Protein AF-0000000072573907 (afdb_homodimer)

Foldseek 3Di:
DQLAEDPVLAVVQQVVLVVVQVVCVVLPADQPQWDWDPVQNPHRDDRTDTDRDDDDPVRVVSVVVVVD/DQLAEDPVLAVVQQVVLVVVQVVCVVLPADQPQWDWDPVQNPHRDDRTDTDRDDDDPVRVVSVVVVVD

Nearest PDB structures (foldseek):
  2lxi-assembly1_A  TM=5.586E-01  e=9.696E+00  Homo sapiens
  7mca-assembly1_I  TM=3.399E-01  e=4.542E+00  Saccharomyces cerevisiae
  2lxi-assembly1_A  TM=5.585E-01  e=9.696E+00  Homo sapiens
  7mca-assembly1_I  TM=3.403E-01  e=4.542E+00  Saccharomyces cerevisiae

Organism: Streptomyces coelicolor (strain ATCC BAA-471 / A3(2) / M145) (NCBI:txid100226)

Structure (mmCIF, N/CA/C/O backbone):
data_AF-0000000072573907-model_v1
#
loop_
_entity.id
_entity.type
_entity.pdbx_description
1 polymer 'Secreted protein'
#
loop_
_atom_site.group_PDB
_atom_site.id
_atom_site.type_symbol
_atom_site.label_atom_id
_atom_site.label_alt_id
_atom_site.label_comp_id
_atom_site.label_asym_id
_atom_site.label_entity_id
_atom_site.label_seq_id
_atom_site.pdbx_PDB_ins_code
_atom_site.Cartn_x
_atom_site.Cartn_y
_atom_site.Cartn_z
_atom_site.occupancy
_atom_site.B_iso_or_equiv
_atom_site.auth_seq_id
_atom_site.auth_comp_id
_atom_site.auth_asym_id
_atom_site.auth_atom_id
_atom_site.pdbx_PDB_model_num
ATOM 1 N N . MET A 1 1 ? 9.945 -19.641 -26.547 1 41.22 1 MET A N 1
ATOM 2 C CA . MET A 1 1 ? 8.883 -19.906 -25.594 1 41.22 1 MET A CA 1
ATOM 3 C C . MET A 1 1 ? 8.57 -18.672 -24.75 1 41.22 1 MET A C 1
ATOM 5 O O . MET A 1 1 ? 9.461 -18.125 -24.094 1 41.22 1 MET A O 1
ATOM 9 N N . GLU A 1 2 ? 8.047 -17.609 -25.266 1 48.78 2 GLU A N 1
ATOM 10 C CA . GLU A 1 2 ? 7.867 -16.234 -24.828 1 48.78 2 GLU A CA 1
ATOM 11 C C . GLU A 1 2 ? 7.562 -16.156 -23.328 1 48.78 2 GLU A C 1
ATOM 13 O O . GLU A 1 2 ? 6.566 -16.719 -22.875 1 48.78 2 GLU A O 1
ATOM 18 N N . ALA A 1 3 ? 8.539 -16.266 -22.562 1 55.47 3 ALA A N 1
ATOM 19 C CA . ALA A 1 3 ? 8.609 -16.688 -21.156 1 55.47 3 ALA A CA 1
ATOM 20 C C . ALA A 1 3 ? 7.676 -15.867 -20.281 1 55.47 3 ALA A C 1
ATOM 22 O O . ALA A 1 3 ? 7.957 -14.703 -19.984 1 55.47 3 ALA A O 1
ATOM 23 N N . ARG A 1 4 ? 6.223 -15.852 -20.562 1 65.94 4 ARG A N 1
ATOM 24 C CA . ARG A 1 4 ? 5.078 -15.242 -19.891 1 65.94 4 ARG A CA 1
ATOM 25 C C . ARG A 1 4 ? 4.898 -15.812 -18.484 1 65.94 4 ARG A C 1
ATOM 27 O O . ARG A 1 4 ? 5.371 -16.906 -18.203 1 65.94 4 ARG A O 1
ATOM 34 N N . HIS A 1 5 ? 4.508 -15.008 -17.531 1 78.94 5 HIS A N 1
ATOM 35 C CA . HIS A 1 5 ? 4.246 -15.555 -16.203 1 78.94 5 HIS A CA 1
ATOM 36 C C . HIS A 1 5 ? 3.48 -16.875 -16.297 1 78.94 5 HIS A C 1
ATOM 38 O O . HIS A 1 5 ? 2.592 -17.016 -17.141 1 78.94 5 HIS A O 1
ATOM 44 N N . SER A 1 6 ? 4.066 -17.797 -15.648 1 84.31 6 SER A N 1
ATOM 45 C CA . SER A 1 6 ? 3.254 -19.016 -15.602 1 84.31 6 SER A CA 1
ATOM 46 C C . SER A 1 6 ? 1.847 -18.719 -15.094 1 84.31 6 SER A C 1
ATOM 48 O O . SER A 1 6 ? 1.64 -17.75 -14.352 1 84.31 6 SER A O 1
ATOM 50 N N . ALA A 1 7 ? 0.843 -19.406 -15.555 1 86.56 7 ALA A N 1
ATOM 51 C CA . ALA A 1 7 ? -0.538 -19.234 -15.109 1 86.56 7 ALA A CA 1
ATOM 52 C C . ALA A 1 7 ? -0.632 -19.297 -13.586 1 86.56 7 ALA A C 1
ATOM 54 O O . ALA A 1 7 ? -1.403 -18.547 -12.977 1 86.56 7 ALA A O 1
ATOM 55 N N . LEU A 1 8 ? 0.113 -20.156 -13.055 1 88.94 8 LEU A N 1
ATOM 56 C CA . LEU A 1 8 ? 0.101 -20.312 -11.602 1 88.94 8 LEU A CA 1
ATOM 57 C C . LEU A 1 8 ? 0.58 -19.047 -10.906 1 88.94 8 LEU A C 1
ATOM 59 O O . LEU A 1 8 ? 0.016 -18.641 -9.883 1 88.94 8 LEU A O 1
ATOM 63 N N . CYS A 1 9 ? 1.575 -18.422 -11.461 1 91.81 9 CYS A N 1
ATOM 64 C CA . CYS A 1 9 ? 2.123 -17.203 -10.891 1 91.81 9 CYS A CA 1
ATOM 65 C C . CYS A 1 9 ? 1.099 -16.078 -10.938 1 91.81 9 CYS A C 1
ATOM 67 O O . CYS A 1 9 ? 0.897 -15.367 -9.953 1 91.81 9 CYS A O 1
ATOM 69 N N . VAL A 1 10 ? 0.45 -15.875 -12.031 1 94.81 10 VAL A N 1
ATOM 70 C CA . VAL A 1 10 ? -0.519 -14.797 -12.219 1 94.81 10 VAL A CA 1
ATOM 71 C C . VAL A 1 10 ? -1.769 -15.078 -11.391 1 94.81 10 VAL A C 1
ATOM 73 O O . VAL A 1 10 ? -2.275 -14.188 -10.703 1 94.81 10 VAL A O 1
ATOM 76 N N . GLU A 1 11 ? -2.219 -16.266 -11.43 1 95.25 11 GLU A N 1
ATOM 77 C CA . GLU A 1 11 ? -3.406 -16.656 -10.672 1 95.25 11 GLU A CA 1
ATOM 78 C C . GLU A 1 1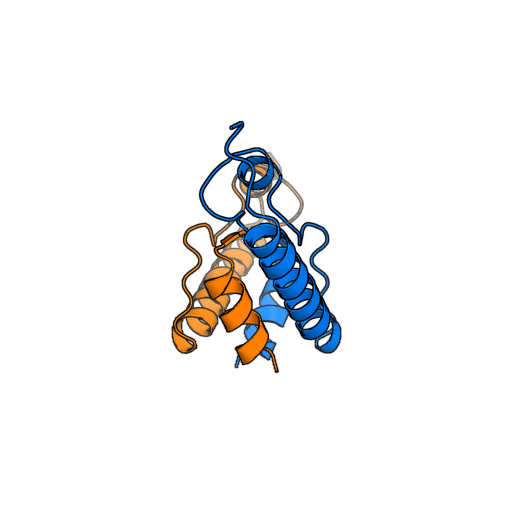1 ? -3.184 -16.484 -9.172 1 95.25 11 GLU A C 1
ATOM 80 O O . GLU A 1 11 ? -4.066 -15.992 -8.461 1 95.25 11 GLU A O 1
ATOM 85 N N . GLY A 1 12 ? -2.043 -16.922 -8.703 1 96.56 12 GLY A N 1
ATOM 86 C CA . GLY A 1 12 ? -1.707 -16.75 -7.301 1 96.56 12 GLY A CA 1
ATOM 87 C C . GLY A 1 12 ? -1.669 -15.281 -6.883 1 96.56 12 GLY A C 1
ATOM 88 O O . GLY A 1 12 ? -2.156 -14.93 -5.809 1 96.56 12 GLY A O 1
ATOM 89 N N . ALA A 1 13 ? -1.11 -14.555 -7.746 1 97.81 13 ALA A N 1
ATOM 90 C CA . ALA A 1 13 ? -1.057 -13.125 -7.484 1 97.81 13 ALA A CA 1
ATOM 91 C C . ALA A 1 13 ? -2.457 -12.516 -7.453 1 97.81 13 ALA A C 1
ATOM 93 O O . ALA A 1 13 ? -2.773 -11.711 -6.578 1 97.81 13 ALA A O 1
ATOM 94 N N . GLU A 1 14 ? -3.291 -12.82 -8.422 1 98.19 14 GLU A N 1
ATOM 95 C CA . GLU A 1 14 ? -4.668 -12.344 -8.469 1 98.19 14 GLU A CA 1
ATOM 96 C C . GLU A 1 14 ? -5.438 -12.75 -7.219 1 98.19 14 GLU A C 1
ATOM 98 O O . GLU A 1 14 ? -6.215 -11.953 -6.68 1 98.19 14 GLU A O 1
ATOM 103 N N . ASP A 1 15 ? -5.227 -13.961 -6.82 1 98.5 15 ASP A N 1
ATOM 104 C CA . ASP A 1 15 ? -5.883 -14.43 -5.602 1 98.5 15 ASP A CA 1
ATOM 105 C C . ASP A 1 15 ? -5.441 -13.617 -4.391 1 98.5 15 ASP A C 1
ATOM 107 O O . ASP A 1 15 ? -6.258 -13.289 -3.523 1 98.5 15 ASP A O 1
ATOM 111 N N . THR A 1 16 ? -4.211 -13.352 -4.312 1 98.56 16 THR A N 1
ATOM 112 C CA . THR A 1 16 ? -3.67 -12.555 -3.221 1 98.56 16 THR A CA 1
ATOM 113 C C . THR A 1 16 ? -4.277 -11.156 -3.221 1 98.56 16 THR A C 1
ATOM 115 O O . THR A 1 16 ? -4.621 -10.617 -2.164 1 98.56 16 THR A O 1
ATOM 118 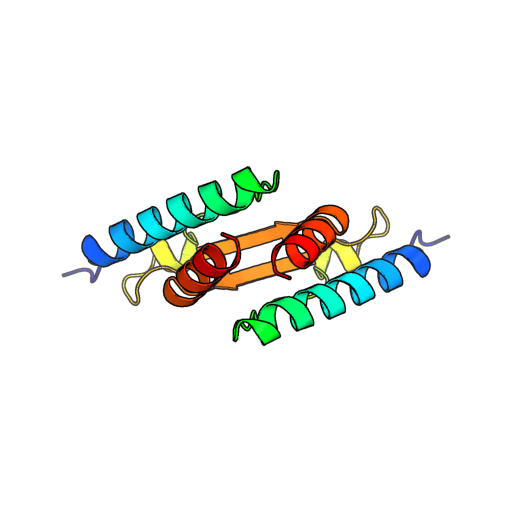N N . VAL A 1 17 ? -4.457 -10.57 -4.371 1 98.75 17 VAL A N 1
ATOM 119 C CA . VAL A 1 17 ? -5.078 -9.258 -4.504 1 98.75 17 VAL A CA 1
ATOM 120 C C . VAL A 1 17 ? -6.516 -9.312 -3.994 1 98.75 17 VAL A C 1
ATOM 122 O O . VAL A 1 17 ? -6.957 -8.422 -3.266 1 98.75 17 VAL A O 1
ATOM 125 N N . LYS A 1 18 ? -7.188 -10.312 -4.383 1 98.69 18 LYS A N 1
ATOM 126 C CA . LYS A 1 18 ? -8.562 -10.477 -3.932 1 98.69 18 LYS A CA 1
ATOM 127 C C . LYS A 1 18 ? -8.633 -10.594 -2.412 1 98.69 18 LYS A C 1
ATOM 129 O O . LYS A 1 18 ? -9.5 -9.984 -1.776 1 98.69 18 LYS A O 1
ATOM 134 N N . GLU A 1 19 ? -7.75 -11.367 -1.845 1 98.75 19 GLU A N 1
ATOM 135 C CA . GLU A 1 19 ? -7.711 -11.539 -0.396 1 98.75 19 GLU A CA 1
ATOM 136 C C . GLU A 1 19 ? -7.387 -10.227 0.312 1 98.75 19 GLU A C 1
ATOM 138 O O . GLU A 1 19 ? -8.008 -9.891 1.322 1 98.75 19 GLU A O 1
ATOM 143 N N . LEU A 1 20 ? -6.43 -9.539 -0.182 1 98.62 20 LEU A N 1
ATOM 144 C CA . LEU A 1 20 ? -6.031 -8.273 0.414 1 98.62 20 LEU A CA 1
ATOM 145 C C . LEU A 1 20 ? -7.156 -7.246 0.316 1 98.62 20 LEU A C 1
ATOM 147 O O . LEU A 1 20 ? -7.434 -6.527 1.278 1 98.62 20 LEU A O 1
ATOM 151 N N . ARG A 1 21 ? -7.789 -7.215 -0.814 1 98.62 21 ARG A N 1
ATOM 152 C CA . ARG A 1 21 ? -8.914 -6.309 -1.014 1 98.62 21 ARG A CA 1
ATOM 153 C C . ARG A 1 21 ? -10.039 -6.609 -0.026 1 98.62 21 ARG A C 1
ATOM 155 O O . ARG A 1 21 ? -10.641 -5.688 0.532 1 98.62 21 ARG A O 1
ATOM 162 N N . ALA A 1 22 ? -10.305 -7.816 0.14 1 98.44 22 ALA A N 1
ATOM 163 C CA . ALA A 1 22 ? -11.344 -8.227 1.079 1 98.44 22 ALA A CA 1
ATOM 164 C C . ALA A 1 22 ? -10.984 -7.824 2.508 1 98.44 22 ALA A C 1
ATOM 166 O O . ALA A 1 22 ? -11.828 -7.312 3.248 1 98.44 22 ALA A O 1
ATOM 167 N N . ALA A 1 23 ? -9.773 -8.047 2.932 1 98.31 23 ALA A N 1
ATOM 168 C CA . ALA A 1 23 ? -9.305 -7.695 4.27 1 98.31 23 ALA A CA 1
ATOM 169 C C . ALA A 1 23 ? -9.383 -6.188 4.5 1 98.31 23 ALA A C 1
ATOM 171 O O . ALA A 1 23 ? -9.82 -5.738 5.562 1 98.31 23 ALA A O 1
ATOM 172 N N . LEU A 1 24 ? -8.992 -5.469 3.518 1 98.44 24 LEU A N 1
ATOM 173 C CA . LEU A 1 24 ? -9.062 -4.012 3.607 1 98.44 24 LEU A CA 1
ATOM 174 C C . LEU A 1 24 ? -10.516 -3.547 3.707 1 98.44 24 LEU A C 1
ATOM 176 O O . LEU A 1 24 ? -10.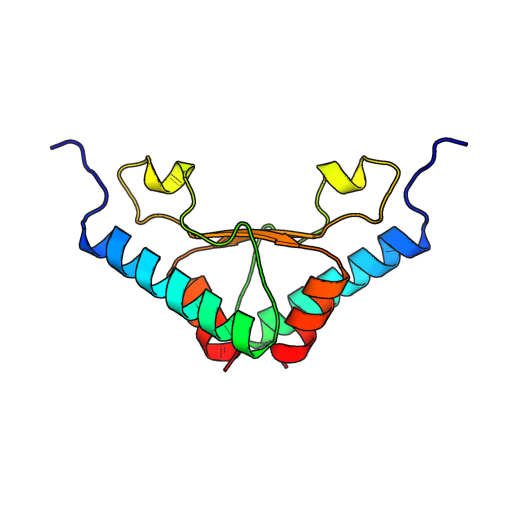828 -2.646 4.488 1 98.44 24 LEU A O 1
ATOM 180 N N . ALA A 1 25 ? -11.367 -4.152 2.924 1 97.75 25 ALA A N 1
ATOM 181 C CA . ALA A 1 25 ? -12.781 -3.777 2.887 1 97.75 25 ALA A CA 1
ATOM 182 C C . ALA A 1 25 ? -13.438 -3.973 4.25 1 97.75 25 ALA A C 1
ATOM 184 O O . ALA A 1 25 ? -14.312 -3.197 4.645 1 97.75 25 ALA A O 1
ATOM 185 N N . GLU A 1 26 ? -13.031 -4.988 4.953 1 96.88 26 GLU A N 1
ATOM 186 C CA . GLU A 1 26 ? -13.562 -5.234 6.293 1 96.88 26 GLU A CA 1
ATOM 187 C C . GLU A 1 26 ? -13.273 -4.062 7.227 1 96.88 26 GLU A C 1
ATOM 189 O O . GLU A 1 26 ? -14.031 -3.807 8.164 1 96.88 26 GLU A O 1
ATOM 194 N N . ALA A 1 27 ? -12.203 -3.404 6.945 1 95.56 27 ALA A N 1
ATOM 195 C CA . ALA A 1 27 ? -11.805 -2.248 7.742 1 95.56 27 ALA A CA 1
ATOM 196 C C . ALA A 1 27 ? -12.328 -0.953 7.129 1 95.56 27 ALA A C 1
ATOM 198 O O . ALA A 1 27 ? -12 0.141 7.594 1 95.56 27 ALA A O 1
ATOM 199 N N . GLY A 1 28 ? -13.023 -1.069 6.055 1 97.25 28 GLY A N 1
ATOM 200 C CA . GLY A 1 28 ? -13.555 0.097 5.371 1 97.25 28 GLY A CA 1
ATOM 201 C C . GLY A 1 28 ? -12.523 0.824 4.535 1 97.25 28 GLY A C 1
ATOM 202 O O . GLY A 1 28 ? -12.641 2.027 4.297 1 97.25 28 GLY A O 1
ATOM 203 N N . ILE A 1 29 ? -11.5 0.176 4.18 1 98 29 ILE A N 1
ATOM 204 C CA . ILE A 1 29 ? -10.414 0.775 3.416 1 98 29 ILE A CA 1
ATOM 205 C C . ILE A 1 29 ? -10.5 0.332 1.957 1 98 29 ILE A C 1
ATOM 207 O O . ILE A 1 29 ? -10.719 -0.849 1.673 1 98 29 ILE A O 1
ATOM 211 N N . VAL A 1 30 ? -10.367 1.287 1.119 1 98 30 VAL A N 1
ATOM 212 C CA . VAL A 1 30 ? -10.312 1.007 -0.312 1 98 30 VAL A CA 1
ATOM 213 C C . VAL A 1 30 ? -9.047 1.61 -0.911 1 98 30 VAL A C 1
ATOM 215 O O . VAL A 1 30 ? -8.758 2.791 -0.702 1 98 30 VAL A O 1
ATOM 218 N N . LEU A 1 31 ? -8.328 0.812 -1.547 1 98.38 31 LEU A N 1
ATOM 219 C CA . LEU A 1 31 ? -7.18 1.262 -2.326 1 98.38 31 LEU A CA 1
ATOM 220 C C . LEU A 1 31 ? -7.441 1.104 -3.82 1 98.38 31 LEU A C 1
ATOM 222 O O . LEU A 1 31 ? -7.254 0.02 -4.375 1 98.38 31 LEU A O 1
ATOM 226 N N . PRO A 1 32 ? -7.785 2.164 -4.477 1 97.94 32 PRO A N 1
ATOM 227 C CA . PRO A 1 32 ? -8.242 2.086 -5.867 1 97.94 32 PRO A CA 1
ATOM 228 C C . PRO A 1 32 ? -7.18 1.503 -6.801 1 97.94 32 PRO A C 1
ATOM 230 O O . PRO A 1 32 ? -7.52 0.902 -7.824 1 97.94 32 PRO A O 1
ATOM 233 N N . SER A 1 33 ? -5.957 1.716 -6.512 1 98.06 33 SER A N 1
ATOM 234 C CA . SER A 1 33 ? -4.879 1.297 -7.402 1 98.06 33 SER A CA 1
ATOM 235 C C . SER A 1 33 ? -4.48 -0.153 -7.145 1 98.06 33 SER A C 1
ATOM 237 O O . SER A 1 33 ? -3.656 -0.714 -7.867 1 98.06 33 SER A O 1
ATOM 239 N N . LEU A 1 34 ? -5.043 -0.774 -6.156 1 98.75 34 LEU A N 1
ATOM 240 C CA . LEU A 1 34 ? -4.66 -2.123 -5.75 1 98.75 34 LEU A CA 1
ATOM 241 C C . LEU A 1 34 ? -4.93 -3.121 -6.871 1 98.75 34 LEU A C 1
ATOM 243 O O . LEU A 1 34 ? -6.047 -3.199 -7.387 1 98.75 34 LEU A O 1
ATOM 247 N N . GLY A 1 35 ? -3.957 -3.783 -7.211 1 98.69 35 GLY A N 1
ATOM 248 C CA . GLY A 1 35 ? -4.016 -4.793 -8.258 1 98.69 35 GLY A CA 1
ATOM 249 C C . GLY A 1 35 ? -2.646 -5.258 -8.711 1 98.69 35 GLY A C 1
ATOM 250 O O . GLY A 1 35 ? -1.633 -4.918 -8.102 1 98.69 35 GLY A O 1
ATOM 251 N N . LEU A 1 36 ? -2.635 -6.062 -9.812 1 98.12 36 LEU A N 1
ATOM 252 C CA . LEU A 1 36 ? -1.354 -6.473 -10.375 1 98.12 36 LEU A CA 1
ATOM 253 C C . LEU A 1 36 ? -0.63 -5.289 -11 1 98.12 36 LEU A C 1
ATOM 255 O O . LEU A 1 36 ? -1.248 -4.473 -11.695 1 98.12 36 LEU A O 1
ATOM 259 N N . ASP A 1 37 ? 0.66 -5.164 -10.656 1 97.38 37 ASP A N 1
ATOM 260 C CA . ASP A 1 37 ? 1.458 -4.117 -11.289 1 97.38 37 ASP A CA 1
ATOM 261 C C . ASP A 1 37 ? 1.585 -4.355 -12.789 1 97.38 37 ASP A C 1
ATOM 263 O O . ASP A 1 37 ? 2.115 -5.383 -13.219 1 97.38 37 ASP A O 1
ATOM 267 N N . PRO A 1 38 ? 1.208 -3.424 -13.594 1 95.88 38 PRO A N 1
ATOM 268 C CA . PRO A 1 38 ? 1.173 -3.646 -15.039 1 95.88 38 PRO A CA 1
ATOM 269 C C . PRO A 1 38 ? 2.561 -3.865 -15.633 1 95.88 38 PRO A C 1
ATOM 271 O O . PRO A 1 38 ? 2.713 -4.641 -16.578 1 95.88 38 PRO A O 1
ATOM 274 N N . VAL A 1 39 ? 3.508 -3.174 -15.141 1 94.56 39 VAL A N 1
ATOM 275 C CA . VAL A 1 39 ? 4.859 -3.293 -15.672 1 94.56 39 VAL A CA 1
ATOM 276 C C . VAL A 1 39 ? 5.391 -4.703 -15.43 1 94.56 39 VAL A C 1
ATOM 278 O O . VAL A 1 39 ? 5.922 -5.34 -16.344 1 94.56 39 VAL A O 1
ATOM 281 N N . SER A 1 40 ? 5.195 -5.168 -14.156 1 94.31 40 SER A N 1
ATOM 282 C CA . SER A 1 40 ? 5.684 -6.504 -13.828 1 94.31 40 SER A CA 1
ATOM 283 C C . SER A 1 40 ? 4.848 -7.582 -14.508 1 94.31 40 SER A C 1
ATOM 285 O O . SER A 1 40 ? 5.34 -8.68 -14.781 1 94.31 40 SER A O 1
ATOM 287 N N . LEU A 1 41 ? 3.631 -7.293 -14.727 1 93.88 41 LEU A N 1
ATOM 288 C CA . LEU A 1 41 ? 2.766 -8.242 -15.422 1 93.88 41 LEU A CA 1
ATOM 289 C C . LEU A 1 41 ? 3.209 -8.406 -16.875 1 93.88 41 LEU A C 1
ATOM 291 O O . LEU A 1 41 ? 3.09 -9.5 -17.438 1 93.88 41 LEU A O 1
ATOM 295 N N . ALA A 1 42 ? 3.709 -7.355 -17.422 1 91.56 42 ALA A N 1
ATOM 296 C CA . ALA A 1 42 ? 4.098 -7.344 -18.828 1 91.56 42 ALA A CA 1
ATOM 297 C C . ALA A 1 42 ? 5.43 -8.055 -19.031 1 91.56 42 ALA A C 1
ATOM 299 O O . ALA A 1 42 ? 5.797 -8.383 -20.172 1 91.56 42 ALA A O 1
ATOM 300 N N . ARG A 1 43 ? 6.117 -8.195 -17.875 1 87.19 43 ARG A N 1
ATOM 301 C CA . ARG A 1 43 ? 7.395 -8.891 -18.031 1 87.19 43 ARG A CA 1
ATOM 302 C C . ARG A 1 43 ? 7.215 -10.398 -17.922 1 87.19 43 ARG A C 1
ATOM 304 O O . ARG A 1 43 ? 6.156 -10.875 -17.5 1 87.19 43 ARG A O 1
ATOM 311 N N . GLU A 1 44 ? 8.219 -11.188 -18.219 1 81.81 44 GLU A N 1
ATOM 312 C CA . GLU A 1 44 ? 8.133 -12.648 -18.25 1 81.81 44 GLU A CA 1
ATOM 313 C C . GLU A 1 44 ? 8.375 -13.242 -16.859 1 81.81 44 GLU A C 1
ATOM 315 O O . GLU A 1 44 ? 7.781 -14.266 -16.516 1 81.81 44 GLU A O 1
ATOM 320 N N . ALA A 1 45 ? 9.359 -12.914 -16.312 1 82.94 45 ALA A N 1
ATOM 321 C CA . ALA A 1 45 ? 9.758 -13.352 -14.977 1 82.94 45 ALA A CA 1
ATOM 322 C C . ALA A 1 45 ? 10.352 -12.195 -14.172 1 82.94 45 ALA A C 1
ATOM 324 O O . ALA A 1 45 ? 10.789 -11.195 -14.75 1 82.94 45 ALA A O 1
ATOM 325 N N . PRO A 1 46 ? 10.25 -12.297 -12.93 1 87.69 46 PRO A N 1
ATOM 326 C CA . PRO A 1 46 ? 9.562 -13.266 -12.078 1 87.69 46 PRO A CA 1
ATOM 327 C C . PRO A 1 46 ? 8.07 -12.984 -11.953 1 87.69 46 PRO A C 1
ATOM 329 O O . PRO A 1 46 ? 7.523 -12.172 -12.703 1 87.69 46 PRO A O 1
ATOM 332 N N . CYS A 1 47 ? 7.32 -13.641 -11.016 1 91.56 47 CYS A N 1
ATOM 333 C CA . CYS A 1 47 ? 5.902 -13.398 -10.766 1 91.56 47 CYS A CA 1
ATOM 334 C C . CYS A 1 47 ? 5.625 -11.914 -10.586 1 91.56 47 CYS A C 1
ATOM 336 O O . CYS A 1 47 ? 6.488 -11.164 -10.125 1 91.56 47 CYS A O 1
ATOM 338 N N . PRO A 1 48 ? 4.488 -11.539 -11.047 1 96.06 48 PRO A N 1
ATOM 339 C CA . PRO A 1 48 ? 4.176 -10.109 -11 1 96.06 48 PRO A CA 1
ATOM 340 C C . PRO A 1 48 ? 4.105 -9.57 -9.57 1 96.06 48 PRO A C 1
ATOM 342 O O . PRO A 1 48 ? 3.812 -10.32 -8.633 1 96.06 48 PRO A O 1
ATOM 345 N N . LEU A 1 49 ? 4.422 -8.328 -9.492 1 97 49 LEU A N 1
ATOM 346 C CA . LEU A 1 49 ? 4.254 -7.609 -8.234 1 97 49 LEU A CA 1
ATOM 347 C C . LEU A 1 49 ? 2.822 -7.109 -8.078 1 97 49 LEU A C 1
ATOM 349 O O . LEU A 1 49 ? 2.049 -7.121 -9.039 1 97 49 LEU A O 1
ATOM 353 N N . ILE A 1 50 ? 2.572 -6.684 -6.906 1 98.5 50 ILE A N 1
ATOM 354 C CA . ILE A 1 50 ? 1.29 -6.066 -6.582 1 98.5 50 ILE A CA 1
ATOM 355 C C . ILE A 1 50 ? 1.468 -4.559 -6.422 1 98.5 50 ILE A C 1
ATOM 357 O O . ILE A 1 50 ? 2.404 -4.105 -5.762 1 98.5 50 ILE A O 1
ATOM 361 N N . GLU A 1 51 ? 0.597 -3.848 -7.094 1 98.56 51 GLU A N 1
ATOM 362 C CA . GLU A 1 51 ? 0.55 -2.395 -6.953 1 98.56 51 GLU A CA 1
ATOM 363 C C . GLU A 1 51 ? -0.403 -1.979 -5.836 1 98.56 51 GLU A C 1
ATOM 365 O O . GLU A 1 51 ? -1.599 -2.271 -5.891 1 98.56 51 GLU A O 1
ATOM 370 N N . LEU A 1 52 ? 0.174 -1.304 -4.762 1 98.69 52 LEU A N 1
ATOM 371 C CA . LEU A 1 52 ? -0.679 -0.731 -3.727 1 98.69 52 LEU A CA 1
ATOM 372 C C . LEU A 1 52 ? -1.045 0.711 -4.059 1 98.69 52 LEU A C 1
ATOM 374 O O . LEU A 1 52 ? -2.141 1.171 -3.727 1 98.69 52 LEU A O 1
ATOM 378 N N . GLY A 1 53 ? -0.138 1.367 -4.535 1 98.19 53 GLY A N 1
ATOM 379 C CA . GLY A 1 53 ? -0.397 2.711 -5.027 1 98.19 53 GLY A CA 1
ATOM 380 C C . GLY A 1 53 ? -0.216 3.779 -3.967 1 98.19 53 GLY A C 1
ATOM 381 O O . GLY A 1 53 ? 0.756 3.752 -3.209 1 98.19 53 GLY A O 1
ATOM 382 N N . ARG A 1 54 ? -1.076 4.73 -4.031 1 98.19 54 ARG A N 1
ATOM 383 C CA . ARG A 1 54 ? -1.065 5.871 -3.115 1 98.19 54 ARG A CA 1
ATOM 384 C C . ARG A 1 54 ? -2.355 5.934 -2.307 1 98.19 54 ARG A C 1
ATOM 386 O O . ARG A 1 54 ? -3.369 5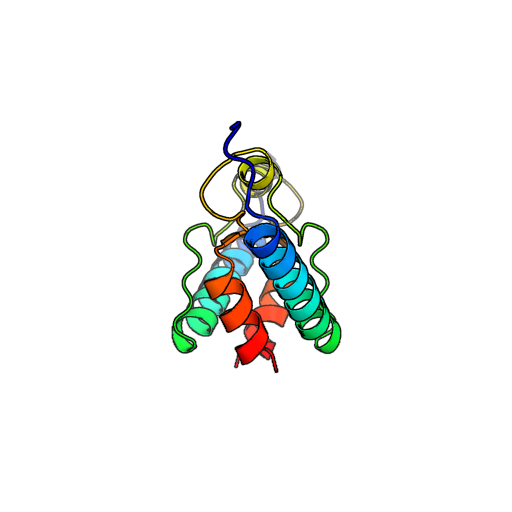.348 -2.695 1 98.19 54 ARG A O 1
ATOM 393 N N . CYS A 1 55 ? -2.24 6.566 -1.23 1 98.31 55 CYS A N 1
ATOM 394 C CA . CYS A 1 55 ? -3.436 6.742 -0.414 1 98.31 55 CYS A CA 1
ATOM 395 C C . CYS A 1 55 ? -3.375 8.047 0.373 1 98.31 55 CYS A C 1
ATOM 397 O O . CYS A 1 55 ? -2.314 8.664 0.47 1 98.31 55 CYS A O 1
ATOM 399 N N . SER A 1 56 ? -4.512 8.477 0.829 1 97.38 56 SER A N 1
ATOM 400 C CA . SER A 1 56 ? -4.574 9.68 1.653 1 97.38 56 SER A CA 1
ATOM 401 C C . SER A 1 56 ? -3.998 9.43 3.043 1 97.38 56 SER A C 1
ATOM 403 O O . SER A 1 56 ? -3.844 8.273 3.457 1 97.38 56 SER A O 1
ATOM 405 N N . VAL A 1 57 ? -3.719 10.555 3.689 1 97.19 57 VAL A N 1
ATOM 406 C CA . VAL A 1 57 ? -3.24 10.477 5.066 1 97.19 57 VAL A CA 1
ATOM 407 C C . VAL A 1 57 ? -4.281 9.781 5.938 1 97.19 57 VAL A C 1
ATOM 409 O O . VAL A 1 57 ? -3.941 8.938 6.77 1 97.19 57 VAL A O 1
ATOM 412 N N . GLU A 1 58 ? -5.504 10.117 5.734 1 96.88 58 GLU A N 1
ATOM 413 C CA . GLU A 1 58 ? -6.594 9.508 6.496 1 96.88 58 GLU A CA 1
ATOM 414 C C . GLU A 1 58 ? -6.645 8 6.289 1 96.88 58 GLU A C 1
ATOM 416 O O . GLU A 1 58 ? -6.801 7.242 7.246 1 96.88 58 GLU A O 1
ATOM 421 N N . THR A 1 59 ? -6.484 7.551 5.141 1 98 59 THR A N 1
ATOM 422 C CA . THR A 1 59 ? -6.488 6.129 4.824 1 98 59 THR A CA 1
ATOM 423 C C . THR A 1 59 ? -5.301 5.426 5.48 1 98 59 THR A C 1
ATOM 425 O O . THR A 1 59 ? -5.449 4.336 6.039 1 98 59 THR A O 1
ATOM 428 N N . ALA A 1 60 ? -4.18 6.062 5.406 1 98.31 60 ALA A N 1
ATOM 429 C CA . ALA A 1 60 ? -2.984 5.496 6.023 1 98.31 60 ALA A CA 1
ATOM 430 C C . ALA A 1 60 ? -3.146 5.387 7.539 1 98.31 60 ALA A C 1
ATOM 432 O O . ALA A 1 60 ? -2.689 4.418 8.148 1 98.31 60 ALA A O 1
ATOM 433 N N . GLN A 1 61 ? -3.77 6.422 8.102 1 98.06 61 GLN A N 1
ATOM 434 C CA . GLN A 1 61 ? -4.031 6.383 9.539 1 98.06 61 GLN A CA 1
ATOM 435 C C . GLN A 1 61 ? -4.938 5.207 9.898 1 98.06 61 GLN A C 1
ATOM 437 O O . GLN A 1 61 ? -4.684 4.5 10.875 1 98.06 61 GLN A O 1
ATOM 442 N N . ARG A 1 62 ? -5.926 4.969 9.094 1 97.75 62 ARG A N 1
ATOM 443 C CA . ARG A 1 62 ? -6.832 3.848 9.32 1 97.75 62 ARG A CA 1
ATOM 444 C C . ARG A 1 62 ? -6.105 2.516 9.156 1 97.75 62 ARG A C 1
ATOM 446 O O . ARG A 1 62 ? -6.309 1.592 9.945 1 97.75 62 ARG A O 1
ATOM 453 N N . LEU A 1 63 ? -5.293 2.484 8.164 1 98.38 63 LEU A N 1
ATOM 454 C CA . LEU A 1 63 ? -4.512 1.274 7.93 1 98.38 63 LEU A CA 1
ATOM 455 C C . LEU A 1 63 ? -3.623 0.961 9.125 1 98.38 63 LEU A C 1
ATOM 457 O O . LEU A 1 63 ? -3.584 -0.179 9.594 1 98.38 63 LEU A O 1
ATOM 461 N N . ALA A 1 64 ? -2.979 1.927 9.609 1 97.94 64 ALA A N 1
ATOM 462 C CA . ALA A 1 64 ? -2.104 1.742 10.766 1 97.94 64 ALA A CA 1
ATOM 463 C C . ALA A 1 64 ? -2.893 1.262 11.984 1 97.94 64 ALA A C 1
ATOM 465 O O . ALA A 1 64 ? -2.428 0.397 12.727 1 97.94 64 ALA A O 1
ATOM 466 N N . ALA A 1 65 ? -4.055 1.8 12.141 1 96.56 65 ALA A N 1
ATOM 467 C CA . ALA A 1 65 ? -4.887 1.483 13.297 1 96.56 65 ALA A CA 1
ATOM 468 C C . ALA A 1 65 ? -5.34 0.027 13.258 1 96.56 65 ALA A C 1
ATOM 470 O O . ALA A 1 65 ? -5.402 -0.635 14.297 1 96.56 65 ALA A O 1
ATOM 471 N N . VAL A 1 66 ? -5.617 -0.479 12.125 1 96.56 66 VAL A N 1
ATOM 472 C CA . VAL A 1 66 ? -6.152 -1.832 12.039 1 96.56 66 VAL A CA 1
ATOM 473 C C . VAL A 1 66 ? -5.012 -2.846 12.062 1 96.56 66 VAL A C 1
ATOM 475 O O . VAL A 1 66 ? -5.23 -4.031 12.312 1 96.56 66 VAL A O 1
ATOM 478 N N . LEU A 1 67 ? -3.883 -2.443 11.766 1 96.38 67 LEU A N 1
ATOM 479 C CA . LEU A 1 67 ? -2.727 -3.33 11.836 1 96.38 67 LEU A CA 1
ATOM 480 C C . LEU A 1 67 ? -2.35 -3.619 13.289 1 96.38 67 LEU A C 1
ATOM 482 O O . LEU A 1 67 ? -1.612 -4.566 13.562 1 96.38 67 LEU A O 1
ATOM 486 N N . ARG A 1 68 ? -2.738 -2.869 14.273 1 88.5 68 ARG A N 1
ATOM 487 C CA . ARG A 1 68 ? -2.398 -3.035 15.68 1 88.5 68 ARG A CA 1
ATOM 488 C C . ARG A 1 68 ? -3.465 -3.85 16.406 1 88.5 68 ARG A C 1
ATOM 490 O O . ARG A 1 68 ? -4.629 -3.863 16 1 88.5 68 ARG A O 1
ATOM 497 N N . MET B 1 1 ? 2.006 34.125 -2.607 1 41.25 1 MET B N 1
ATOM 498 C CA . MET B 1 1 ? 2.309 33.281 -1.455 1 41.25 1 MET B CA 1
ATOM 499 C C . MET B 1 1 ? 2.332 31.797 -1.852 1 41.25 1 MET B C 1
ATOM 501 O O . MET B 1 1 ? 1.339 31.281 -2.354 1 41.25 1 MET B O 1
ATOM 505 N N . GLU B 1 2 ? 3.232 31.359 -2.67 1 48.09 2 GLU B N 1
ATOM 506 C CA . GLU B 1 2 ? 3.381 30.109 -3.398 1 48.09 2 GLU B CA 1
ATOM 507 C C . GLU B 1 2 ? 2.867 28.922 -2.578 1 48.09 2 GLU B C 1
ATOM 509 O O . GLU B 1 2 ? 3.332 28.688 -1.46 1 48.09 2 GLU B O 1
ATOM 514 N N . ALA B 1 3 ? 1.665 28.719 -2.686 1 55.41 3 ALA B N 1
ATOM 515 C CA . ALA B 1 3 ? 0.792 28.031 -1.734 1 55.41 3 ALA B CA 1
ATOM 516 C C . ALA B 1 3 ? 1.32 26.641 -1.407 1 55.41 3 ALA B C 1
ATOM 518 O O . ALA B 1 3 ? 1.248 25.734 -2.236 1 55.41 3 ALA B O 1
ATOM 519 N N . ARG B 1 4 ? 2.604 26.469 -0.716 1 65 4 ARG B N 1
ATOM 520 C CA . ARG B 1 4 ? 3.309 25.297 -0.198 1 65 4 ARG B CA 1
ATOM 521 C C . ARG B 1 4 ? 2.49 24.594 0.881 1 65 4 ARG B C 1
ATOM 523 O O . ARG B 1 4 ? 1.612 25.203 1.495 1 65 4 ARG B O 1
ATOM 530 N N . HIS B 1 5 ? 2.539 23.297 0.896 1 79.5 5 HIS B N 1
ATOM 531 C CA . HIS B 1 5 ? 1.821 22.625 1.972 1 79.5 5 HIS B CA 1
ATOM 532 C C . HIS B 1 5 ? 2.057 23.312 3.311 1 79.5 5 HIS B C 1
ATOM 534 O O . HIS B 1 5 ? 3.162 23.781 3.584 1 79.5 5 HIS B O 1
ATOM 540 N N . SER B 1 6 ? 0.943 23.594 3.908 1 83.56 6 SER B N 1
ATOM 541 C CA . SER B 1 6 ? 1.178 24.094 5.258 1 83.56 6 SER B CA 1
ATOM 542 C C . SER B 1 6 ? 2.059 23.141 6.055 1 83.56 6 SER B C 1
ATOM 544 O O . SER B 1 6 ? 2.072 21.922 5.793 1 83.56 6 SER B O 1
ATOM 546 N N . ALA B 1 7 ? 2.908 23.594 6.906 1 85.62 7 ALA B N 1
ATOM 547 C CA . ALA B 1 7 ? 3.771 22.766 7.758 1 85.62 7 ALA B CA 1
ATOM 548 C C . ALA B 1 7 ? 2.971 21.688 8.477 1 85.62 7 ALA B C 1
ATOM 550 O O . ALA B 1 7 ? 3.439 20.562 8.633 1 85.62 7 ALA B O 1
ATOM 551 N N . LEU B 1 8 ? 1.856 22.047 8.852 1 87.88 8 LEU B N 1
ATOM 552 C CA . LEU B 1 8 ? 1.004 21.109 9.578 1 87.88 8 LEU B CA 1
ATOM 553 C C . LEU B 1 8 ? 0.61 19.938 8.695 1 87.88 8 LEU B C 1
ATOM 555 O O . LEU B 1 8 ? 0.587 18.797 9.148 1 87.88 8 LEU B O 1
ATOM 559 N N . CYS B 1 9 ? 0.331 20.219 7.465 1 91.56 9 CYS B N 1
ATOM 560 C CA . CYS B 1 9 ? -0.051 19.172 6.512 1 91.56 9 CYS B CA 1
ATOM 561 C C . CYS B 1 9 ? 1.094 18.203 6.285 1 91.56 9 CYS B C 1
ATOM 563 O O . CYS B 1 9 ? 0.894 16.984 6.328 1 91.56 9 CYS B O 1
ATOM 565 N N . VAL B 1 10 ? 2.264 18.672 6.07 1 94.69 10 VAL B N 1
ATOM 566 C CA . VAL B 1 10 ? 3.43 17.844 5.781 1 94.69 10 VAL B CA 1
ATOM 567 C C . VAL B 1 10 ? 3.844 17.078 7.035 1 94.69 10 VAL B C 1
ATOM 569 O O . VAL B 1 10 ? 4.105 15.875 6.977 1 94.69 10 VAL B O 1
ATOM 572 N N . GLU B 1 11 ? 3.869 17.75 8.117 1 95.19 11 GLU B N 1
ATOM 573 C CA . GLU B 1 11 ? 4.242 17.125 9.383 1 95.19 11 GLU B CA 1
ATOM 574 C C . GLU B 1 11 ? 3.271 16 9.758 1 95.19 11 GLU B C 1
ATOM 576 O O . GLU B 1 11 ? 3.688 14.938 10.203 1 95.19 11 GLU B O 1
ATOM 581 N N . GLY B 1 12 ? 1.985 16.266 9.609 1 96.44 12 GLY B N 1
ATOM 582 C CA . GLY B 1 12 ? 0.985 15.242 9.867 1 96.44 12 GLY B CA 1
ATOM 583 C C . GLY B 1 12 ? 1.141 14.016 8.984 1 96.44 12 GLY B C 1
ATOM 584 O O . GLY B 1 12 ? 1.005 12.883 9.453 1 96.44 12 GLY B O 1
ATOM 585 N N . ALA B 1 13 ? 1.413 14.32 7.801 1 97.75 13 ALA B N 1
ATOM 586 C CA . ALA B 1 13 ? 1.638 13.227 6.859 1 97.75 13 ALA B CA 1
ATOM 587 C C . ALA B 1 13 ? 2.875 12.422 7.242 1 97.75 13 ALA B C 1
ATOM 589 O O . ALA B 1 13 ? 2.854 11.188 7.207 1 97.75 13 ALA B O 1
ATOM 590 N N . GLU B 1 14 ? 3.984 13.07 7.531 1 98.12 14 GLU B N 1
ATOM 591 C CA . GLU B 1 14 ? 5.215 12.414 7.961 1 98.12 14 GLU B CA 1
ATOM 592 C C . GLU B 1 14 ? 4.977 11.562 9.203 1 98.12 14 GLU B C 1
ATOM 594 O O . GLU B 1 14 ? 5.5 10.445 9.305 1 98.12 14 GLU B O 1
ATOM 599 N N . ASP B 1 15 ? 4.234 12.109 10.102 1 98.5 15 ASP B N 1
ATOM 600 C CA . ASP B 1 15 ? 3.914 11.359 11.312 1 98.5 15 ASP B CA 1
ATOM 601 C C . ASP B 1 15 ? 3.119 10.102 10.977 1 98.5 15 ASP B C 1
ATOM 603 O O . ASP B 1 15 ? 3.348 9.047 11.57 1 98.5 15 ASP B O 1
ATOM 607 N N . THR B 1 16 ? 2.191 10.219 10.125 1 98.56 16 THR B N 1
ATOM 608 C CA . THR B 1 16 ? 1.382 9.086 9.695 1 98.56 16 THR B CA 1
ATOM 609 C C . THR B 1 16 ? 2.254 8.008 9.055 1 98.56 16 THR B C 1
ATOM 611 O O . THR B 1 16 ? 2.066 6.82 9.305 1 98.56 16 THR B O 1
ATOM 614 N N . VAL B 1 17 ? 3.223 8.414 8.266 1 98.75 17 VAL B N 1
ATOM 615 C CA . VAL B 1 17 ? 4.152 7.484 7.637 1 98.75 17 VAL B CA 1
ATOM 616 C C . VAL B 1 17 ? 4.953 6.746 8.703 1 98.75 17 VAL B C 1
ATOM 618 O O . VAL B 1 17 ? 5.129 5.527 8.625 1 98.75 17 VAL B O 1
ATOM 621 N N . LYS B 1 18 ? 5.418 7.473 9.633 1 98.69 18 LYS B N 1
ATOM 622 C CA . LYS B 1 18 ? 6.172 6.867 10.727 1 98.69 18 LYS B CA 1
ATOM 623 C C . LYS B 1 18 ? 5.328 5.84 11.477 1 98.69 18 LYS B C 1
ATOM 625 O O . LYS B 1 18 ? 5.805 4.75 11.797 1 98.69 18 LYS B O 1
ATOM 630 N N . GLU B 1 19 ? 4.098 6.172 11.758 1 98.69 19 GLU B N 1
ATOM 631 C CA . GLU B 1 19 ? 3.191 5.266 12.461 1 98.69 19 GLU B CA 1
ATOM 632 C C . GLU B 1 19 ? 2.916 4.012 11.633 1 98.69 19 GLU B C 1
ATOM 634 O O . GLU B 1 19 ? 2.914 2.9 12.164 1 98.69 19 GLU B O 1
ATOM 639 N N . LEU B 1 20 ? 2.646 4.199 10.398 1 98.62 20 LEU B N 1
ATOM 640 C CA . LEU B 1 20 ? 2.367 3.072 9.516 1 98.62 20 LEU B CA 1
ATOM 641 C C . LEU B 1 20 ? 3.584 2.162 9.391 1 98.62 20 LEU B C 1
ATOM 643 O O . LEU B 1 20 ? 3.455 0.937 9.438 1 98.62 20 LEU B O 1
ATOM 647 N N . ARG B 1 21 ? 4.727 2.77 9.25 1 98.62 21 ARG B N 1
ATOM 648 C CA . ARG B 1 21 ? 5.969 2.008 9.172 1 98.62 21 ARG B CA 1
ATOM 649 C C . ARG B 1 21 ? 6.184 1.175 10.43 1 98.62 21 ARG B C 1
ATOM 651 O O . ARG B 1 21 ? 6.594 0.015 10.352 1 98.62 21 ARG B O 1
ATOM 658 N N . ALA B 1 22 ? 5.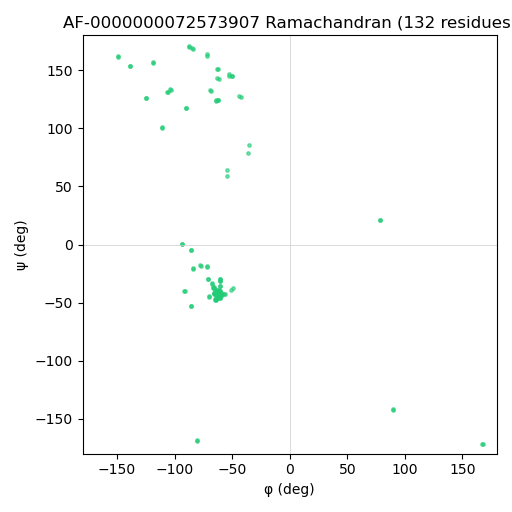945 1.752 11.516 1 98.44 22 ALA B N 1
ATOM 659 C CA . ALA B 1 22 ? 6.094 1.045 12.789 1 98.44 22 ALA B CA 1
ATOM 660 C C . ALA B 1 22 ? 5.117 -0.123 12.883 1 98.44 22 ALA B C 1
ATOM 662 O O . ALA B 1 22 ? 5.492 -1.22 13.305 1 98.44 22 ALA B O 1
ATOM 663 N N . ALA B 1 23 ? 3.877 0.061 12.523 1 98.31 23 ALA B N 1
ATOM 664 C CA . ALA B 1 23 ? 2.857 -0.985 12.555 1 98.31 23 ALA B CA 1
ATOM 665 C C . ALA B 1 23 ? 3.223 -2.137 11.625 1 98.31 23 ALA B C 1
ATOM 667 O O . ALA B 1 23 ? 3.084 -3.307 11.992 1 98.31 23 ALA B O 1
ATOM 668 N N . LEU B 1 24 ? 3.684 -1.779 10.477 1 98.44 24 LEU B N 1
ATOM 669 C CA . LEU B 1 24 ? 4.105 -2.797 9.523 1 98.44 24 LEU B CA 1
ATOM 670 C C . LEU B 1 24 ? 5.301 -3.58 10.055 1 98.44 24 LEU B C 1
ATOM 672 O O . LEU B 1 24 ? 5.355 -4.805 9.922 1 98.44 24 LEU B O 1
ATOM 676 N N . ALA B 1 25 ? 6.234 -2.879 10.656 1 97.69 25 ALA B N 1
ATOM 677 C CA . ALA B 1 25 ? 7.449 -3.498 11.18 1 97.69 25 ALA B CA 1
ATOM 678 C C . ALA B 1 25 ? 7.121 -4.531 12.25 1 97.69 25 ALA B C 1
ATOM 680 O O . ALA B 1 25 ? 7.797 -5.555 12.359 1 97.69 25 ALA B O 1
ATOM 681 N N . GLU B 1 26 ? 6.117 -4.27 13.031 1 96.81 26 GLU B N 1
ATOM 682 C CA . GLU B 1 26 ? 5.695 -5.215 14.062 1 96.81 26 GLU B CA 1
ATOM 683 C C . GLU B 1 26 ? 5.273 -6.547 13.445 1 96.81 26 GLU B C 1
ATOM 685 O O . GLU B 1 26 ? 5.398 -7.598 14.086 1 96.81 26 GLU B O 1
ATOM 690 N N . ALA B 1 27 ? 4.785 -6.473 12.25 1 95.62 27 ALA B N 1
ATOM 691 C CA . ALA B 1 27 ? 4.359 -7.672 11.539 1 95.62 27 ALA B CA 1
ATOM 692 C C . ALA B 1 27 ? 5.484 -8.219 10.664 1 95.62 27 ALA B C 1
ATOM 694 O O . ALA B 1 27 ? 5.277 -9.156 9.891 1 95.62 27 ALA B O 1
ATOM 695 N N . GLY B 1 28 ? 6.602 -7.559 10.703 1 97.19 28 GLY B N 1
ATOM 696 C CA . GLY B 1 28 ? 7.738 -7.973 9.891 1 97.19 28 GLY B CA 1
ATOM 697 C C . GLY B 1 28 ? 7.621 -7.551 8.438 1 97.19 28 GLY B C 1
ATOM 698 O O . GLY B 1 28 ? 8.195 -8.195 7.555 1 97.19 28 GLY B O 1
ATOM 699 N N . ILE B 1 29 ? 6.852 -6.602 8.164 1 98 29 ILE B N 1
ATOM 700 C CA . ILE B 1 29 ? 6.621 -6.129 6.801 1 98 29 ILE B CA 1
ATOM 701 C C . ILE B 1 29 ? 7.395 -4.836 6.566 1 98 29 ILE B C 1
ATOM 703 O O . ILE B 1 29 ? 7.379 -3.934 7.41 1 98 29 ILE B O 1
ATOM 707 N N . VAL B 1 30 ? 8.039 -4.812 5.484 1 97.94 30 VAL B N 1
ATOM 708 C CA . VAL B 1 30 ? 8.734 -3.6 5.066 1 97.94 30 VAL B CA 1
ATOM 709 C C . VAL B 1 30 ? 8.273 -3.201 3.664 1 97.94 30 VAL B C 1
ATOM 711 O O . VAL B 1 30 ? 8.273 -4.023 2.746 1 97.94 30 VAL B O 1
ATOM 714 N N . LEU B 1 31 ? 7.863 -2.035 3.547 1 98.38 31 LEU B N 1
ATOM 715 C CA . LEU B 1 31 ? 7.555 -1.443 2.25 1 98.38 31 LEU B CA 1
ATOM 716 C C . LEU B 1 31 ? 8.562 -0.357 1.894 1 98.38 31 LEU B C 1
ATOM 718 O O . LEU B 1 31 ? 8.43 0.789 2.328 1 98.38 31 LEU B O 1
ATOM 722 N N . PRO B 1 32 ? 9.484 -0.666 1.073 1 97.94 32 PRO B N 1
ATOM 723 C CA . PRO B 1 32 ? 10.609 0.242 0.811 1 97.94 32 PRO B CA 1
ATOM 724 C C . PRO B 1 32 ? 10.156 1.584 0.239 1 97.94 32 PRO B C 1
ATOM 726 O O . PRO B 1 32 ? 10.828 2.6 0.435 1 97.94 32 PRO B O 1
ATOM 729 N N . SER B 1 33 ? 9.109 1.594 -0.485 1 98 33 SER B N 1
ATOM 730 C CA . SER B 1 33 ? 8.664 2.805 -1.167 1 98 33 SER B CA 1
ATOM 731 C C . SER B 1 33 ? 7.797 3.666 -0.257 1 98 33 SER B C 1
ATOM 733 O O . SER B 1 33 ? 7.406 4.773 -0.629 1 98 33 SER B O 1
ATOM 735 N N . LEU B 1 34 ? 7.504 3.189 0.916 1 98.75 34 LEU B N 1
ATOM 736 C CA . LEU B 1 34 ? 6.594 3.879 1.824 1 98.75 34 LEU B CA 1
ATOM 737 C C . LEU B 1 34 ? 7.148 5.242 2.221 1 98.75 34 LEU B C 1
ATOM 739 O O . LEU B 1 34 ? 8.281 5.34 2.701 1 98.75 34 LEU B O 1
ATOM 743 N N . GLY B 1 35 ? 6.402 6.207 1.988 1 98.69 35 GLY B N 1
ATOM 744 C CA . GLY B 1 35 ? 6.754 7.582 2.305 1 98.69 35 GLY B CA 1
ATOM 745 C C . GLY B 1 35 ? 5.824 8.594 1.67 1 98.69 35 GLY B C 1
ATOM 746 O O . GLY B 1 35 ? 4.789 8.234 1.107 1 98.69 35 GLY B O 1
ATOM 747 N N . LEU B 1 36 ? 6.211 9.891 1.779 1 98.06 36 LEU B N 1
ATOM 748 C CA . LEU B 1 36 ? 5.426 10.922 1.11 1 98.06 36 LEU B CA 1
ATOM 749 C C . LEU B 1 36 ? 5.566 10.812 -0.404 1 98.06 36 LEU B C 1
ATOM 751 O O . LEU B 1 36 ? 6.668 10.602 -0.917 1 98.06 36 LEU B O 1
ATOM 755 N N . ASP B 1 37 ? 4.422 10.867 -1.079 1 97.31 37 ASP B N 1
ATOM 756 C CA . ASP B 1 37 ? 4.465 10.875 -2.537 1 97.31 37 ASP B CA 1
ATOM 757 C C . ASP B 1 37 ? 5.156 12.133 -3.061 1 97.31 37 ASP B C 1
ATOM 759 O O . ASP B 1 37 ? 4.703 13.25 -2.801 1 97.31 37 ASP B O 1
ATOM 763 N N . PRO B 1 38 ? 6.152 12.008 -3.844 1 95.88 38 PRO B N 1
ATOM 764 C CA . PRO B 1 38 ? 6.945 13.164 -4.262 1 95.88 38 PRO B CA 1
ATOM 765 C C . PRO B 1 38 ? 6.156 14.133 -5.141 1 95.88 38 PRO B C 1
ATOM 767 O O . PRO B 1 38 ? 6.363 15.344 -5.062 1 95.88 38 PRO B O 1
ATOM 770 N N . VAL B 1 39 ? 5.34 13.617 -5.973 1 94.69 39 VAL B N 1
ATOM 771 C CA . VAL B 1 39 ? 4.57 14.469 -6.871 1 94.69 39 VAL B CA 1
ATOM 772 C C . VAL B 1 39 ? 3.621 15.352 -6.062 1 94.69 39 VAL B C 1
ATOM 774 O O . VAL B 1 39 ? 3.549 16.562 -6.285 1 94.69 39 VAL B O 1
ATOM 777 N N . SER B 1 40 ? 2.914 14.695 -5.094 1 94.44 40 SER B N 1
ATOM 778 C CA . SER B 1 40 ? 1.972 15.453 -4.277 1 94.44 40 SER B CA 1
ATOM 779 C C . SER B 1 40 ? 2.699 16.375 -3.314 1 94.44 40 SER B C 1
ATOM 781 O O . SER B 1 40 ? 2.162 17.422 -2.92 1 94.44 40 SER B O 1
ATOM 783 N N . LEU B 1 41 ? 3.846 15.992 -2.926 1 94 41 LEU B N 1
ATOM 784 C CA . LEU B 1 41 ? 4.648 16.844 -2.051 1 94 41 LEU B CA 1
ATOM 785 C C . LEU B 1 41 ? 5.09 18.109 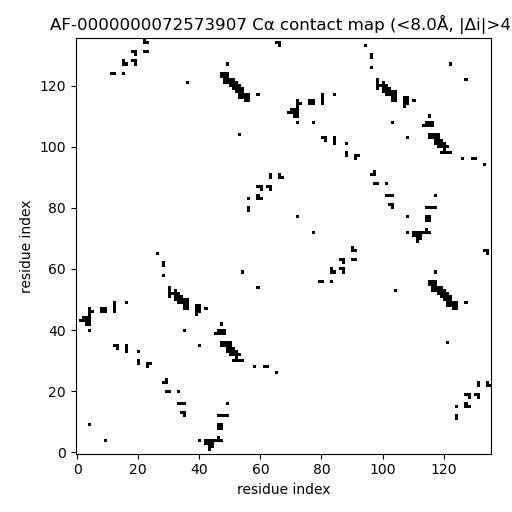-2.777 1 94 41 LEU B C 1
ATOM 787 O O . LEU B 1 41 ? 5.195 19.172 -2.166 1 94 41 LEU B O 1
ATOM 791 N N . ALA B 1 42 ? 5.324 17.984 -4.031 1 91.69 42 ALA B N 1
ATOM 792 C CA . ALA B 1 42 ? 5.84 19.078 -4.84 1 91.69 42 ALA B CA 1
ATOM 793 C C . ALA B 1 42 ? 4.734 20.078 -5.18 1 91.69 42 ALA B C 1
ATOM 795 O O . ALA B 1 42 ? 5.012 21.203 -5.605 1 91.69 42 ALA B O 1
ATOM 796 N N . ARG B 1 43 ? 3.508 19.562 -5.012 1 86.94 43 ARG B N 1
ATOM 797 C CA . ARG B 1 43 ? 2.416 20.484 -5.309 1 86.94 43 ARG B CA 1
ATOM 798 C C . ARG B 1 43 ? 2.051 21.312 -4.082 1 86.94 43 ARG B C 1
ATOM 800 O O . ARG B 1 43 ? 2.463 20.984 -2.965 1 86.94 43 ARG B O 1
ATOM 807 N N . GLU B 1 44 ? 1.251 22.312 -4.219 1 81.44 44 GLU B N 1
ATOM 808 C CA . GLU B 1 44 ? 0.912 23.234 -3.141 1 81.44 44 GLU B CA 1
ATOM 809 C C . GLU B 1 44 ? -0.245 22.703 -2.301 1 81.44 44 GLU B C 1
ATOM 811 O O . GLU B 1 44 ? -0.285 22.906 -1.086 1 81.44 44 GLU B O 1
ATOM 816 N N . ALA B 1 45 ? -1.236 22.391 -2.896 1 83.06 45 ALA B N 1
ATOM 817 C CA . ALA B 1 45 ? -2.438 21.844 -2.279 1 83.06 45 ALA B CA 1
ATOM 818 C C . ALA B 1 45 ? -3.018 20.703 -3.127 1 83.06 45 ALA B C 1
ATOM 820 O O . ALA B 1 45 ? -2.732 20.609 -4.324 1 83.06 45 ALA B O 1
ATOM 821 N N . PRO B 1 46 ? -3.695 19.844 -2.479 1 88.12 46 PRO B N 1
ATOM 822 C CA . PRO B 1 46 ? -3.943 19.656 -1.047 1 88.12 46 PRO B CA 1
ATOM 823 C C . PRO B 1 46 ? -2.789 18.953 -0.333 1 88.12 46 PRO B C 1
ATOM 825 O O . PRO B 1 46 ? -1.694 18.844 -0.887 1 88.12 46 PRO B O 1
ATOM 828 N N . CYS B 1 47 ? -2.938 18.5 0.929 1 91.88 47 CYS B N 1
ATOM 829 C CA . CYS B 1 47 ? -1.927 17.766 1.682 1 91.88 47 CYS B CA 1
ATOM 830 C C . CYS B 1 47 ? -1.378 16.594 0.865 1 91.88 47 CYS B C 1
ATOM 832 O O . CYS B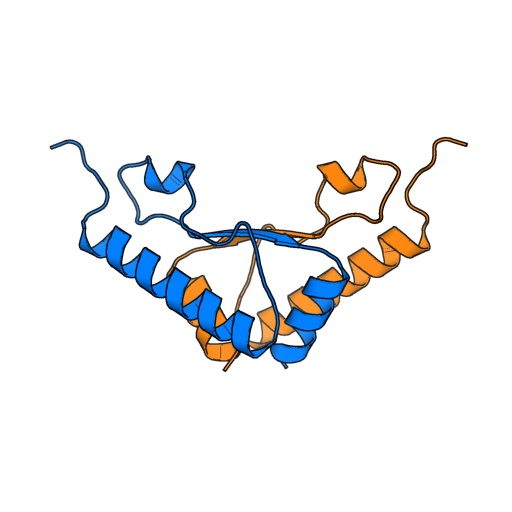 1 47 ? -2.086 16.031 0.031 1 91.88 47 CYS B O 1
ATOM 834 N N . PRO B 1 48 ? -0.138 16.359 1.069 1 96.06 48 PRO B N 1
ATOM 835 C CA . PRO B 1 48 ? 0.493 15.297 0.27 1 96.06 48 PRO B CA 1
ATOM 836 C C . PRO B 1 48 ? -0.119 13.922 0.519 1 96.06 48 PRO B C 1
ATOM 838 O O . PRO B 1 48 ? -0.646 13.664 1.604 1 96.06 48 PRO B O 1
ATOM 841 N N . LEU B 1 49 ? -0.043 13.148 -0.502 1 97.06 49 LEU B N 1
ATOM 842 C CA . LEU B 1 49 ? -0.431 11.742 -0.39 1 97.06 49 LEU B CA 1
ATOM 843 C C . LEU B 1 49 ? 0.727 10.898 0.131 1 97.06 49 LEU B C 1
ATOM 845 O O . LEU B 1 49 ? 1.867 11.367 0.186 1 97.06 49 LEU B O 1
ATOM 849 N N . ILE B 1 50 ? 0.36 9.711 0.46 1 98.5 50 ILE B N 1
ATOM 850 C CA . ILE B 1 50 ? 1.341 8.719 0.889 1 98.5 50 ILE B CA 1
ATOM 851 C C . ILE B 1 50 ? 1.55 7.691 -0.219 1 98.5 50 ILE B C 1
ATOM 853 O O . ILE B 1 50 ? 0.583 7.195 -0.803 1 98.5 50 ILE B O 1
ATOM 857 N N . GLU B 1 51 ? 2.803 7.465 -0.503 1 98.56 51 GLU B N 1
ATOM 858 C CA . GLU B 1 51 ? 3.18 6.422 -1.449 1 98.56 51 GLU B CA 1
ATOM 859 C C . GLU B 1 51 ? 3.391 5.086 -0.741 1 98.56 51 GLU B C 1
ATOM 861 O O . GLU B 1 51 ? 4.25 4.973 0.136 1 98.56 51 GLU B O 1
ATOM 866 N N . LEU B 1 52 ? 2.533 4.043 -1.12 1 98.69 52 LEU B N 1
ATOM 867 C CA . LEU B 1 52 ? 2.76 2.693 -0.615 1 98.69 52 LEU B CA 1
ATOM 868 C C . LEU B 1 52 ? 3.643 1.897 -1.569 1 98.69 52 LEU B C 1
ATOM 870 O O . LEU B 1 52 ? 4.43 1.053 -1.136 1 98.69 52 LEU B O 1
ATOM 874 N N . GLY B 1 53 ? 3.412 2.076 -2.748 1 98.12 53 GLY B N 1
ATOM 875 C CA . GLY B 1 53 ? 4.281 1.494 -3.76 1 98.12 53 GLY B CA 1
ATOM 876 C C . GLY B 1 53 ? 3.85 0.104 -4.188 1 98.12 53 GLY B C 1
ATOM 877 O O . GLY B 1 53 ? 2.66 -0.148 -4.395 1 98.12 53 GLY B O 1
ATOM 878 N N . ARG B 1 54 ? 4.82 -0.708 -4.406 1 98.19 54 ARG B N 1
ATOM 879 C CA . ARG B 1 54 ? 4.621 -2.086 -4.844 1 98.19 54 ARG B CA 1
ATOM 880 C C . ARG B 1 54 ? 5.18 -3.072 -3.822 1 98.19 54 ARG B C 1
ATOM 882 O O . ARG B 1 54 ? 6.023 -2.711 -3 1 98.19 54 ARG B O 1
ATOM 889 N N . CYS B 1 55 ? 4.648 -4.203 -3.893 1 98.31 55 CYS B N 1
ATOM 890 C CA . CYS B 1 55 ? 5.152 -5.238 -2.998 1 98.31 55 CYS B CA 1
ATOM 891 C C . CYS B 1 55 ? 5.031 -6.617 -3.635 1 98.31 55 CYS B C 1
ATOM 893 O O . CYS B 1 55 ? 4.336 -6.785 -4.637 1 98.31 55 CYS B O 1
ATOM 895 N N . SER B 1 56 ? 5.777 -7.551 -3.092 1 97.31 56 SER B N 1
ATOM 896 C CA . SER B 1 56 ? 5.703 -8.93 -3.568 1 97.31 56 SER B CA 1
ATOM 897 C C . SER B 1 56 ? 4.395 -9.586 -3.145 1 97.31 56 SER B C 1
ATOM 899 O O . SER B 1 56 ? 3.711 -9.102 -2.244 1 97.31 56 SER B O 1
ATOM 901 N N . VAL B 1 57 ? 4.129 -10.68 -3.852 1 97.19 57 VAL B N 1
ATOM 902 C CA . VAL B 1 57 ? 2.953 -11.477 -3.502 1 97.19 57 VAL B CA 1
ATOM 903 C C . VAL B 1 57 ? 3.059 -11.945 -2.055 1 97.19 57 VAL B C 1
ATOM 905 O O . VAL B 1 57 ? 2.08 -11.898 -1.307 1 97.19 57 VAL B O 1
ATOM 908 N N . GLU B 1 58 ? 4.219 -12.375 -1.68 1 96.88 58 GLU B N 1
ATOM 909 C CA . GLU B 1 58 ? 4.453 -12.836 -0.316 1 96.88 58 GLU B CA 1
ATOM 910 C C . GLU B 1 58 ? 4.176 -11.734 0.7 1 96.88 58 GLU B C 1
ATOM 912 O O . GLU B 1 58 ? 3.529 -11.969 1.722 1 96.88 58 GLU B O 1
ATOM 917 N N . THR B 1 59 ? 4.578 -10.586 0.448 1 97.94 59 THR B N 1
ATOM 918 C CA . THR B 1 59 ? 4.352 -9.445 1.331 1 97.94 59 THR B CA 1
ATOM 919 C C . THR B 1 59 ? 2.863 -9.117 1.424 1 97.94 59 THR B C 1
ATOM 921 O O . THR B 1 59 ? 2.346 -8.859 2.512 1 97.94 59 THR B O 1
ATOM 924 N N . ALA B 1 60 ? 2.215 -9.156 0.303 1 98.38 60 ALA B N 1
ATOM 925 C CA . ALA B 1 60 ? 0.78 -8.891 0.278 1 98.38 60 ALA B CA 1
ATOM 926 C C . ALA B 1 60 ? 0.012 -9.938 1.074 1 98.38 60 ALA B C 1
ATOM 928 O O . ALA B 1 60 ? -0.965 -9.617 1.756 1 98.38 60 ALA B O 1
ATOM 929 N N . GLN B 1 61 ? 0.468 -11.18 0.938 1 98.06 61 GLN B N 1
ATOM 930 C CA . GLN B 1 61 ? -0.158 -12.25 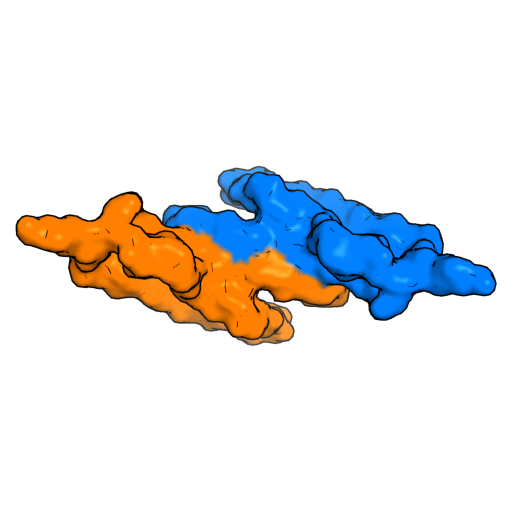1.71 1 98.06 61 GLN B CA 1
ATOM 931 C C . GLN B 1 61 ? -0.005 -12.008 3.209 1 98.06 61 GLN B C 1
ATOM 933 O O . GLN B 1 61 ? -0.959 -12.18 3.971 1 98.06 61 GLN B O 1
ATOM 938 N N . ARG B 1 62 ? 1.146 -11.578 3.605 1 97.75 62 ARG B N 1
ATOM 939 C CA . ARG B 1 62 ? 1.396 -11.273 5.012 1 97.75 62 ARG B CA 1
ATOM 940 C C . ARG B 1 62 ? 0.55 -10.094 5.477 1 97.75 62 ARG B C 1
ATOM 942 O O . ARG B 1 62 ? -0.008 -10.117 6.574 1 97.75 62 ARG B O 1
ATOM 949 N N . LEU B 1 63 ? 0.475 -9.133 4.621 1 98.38 63 LEU B N 1
ATOM 950 C CA . LEU B 1 63 ? -0.339 -7.961 4.938 1 98.38 63 LEU B CA 1
ATOM 951 C C . LEU B 1 63 ? -1.797 -8.359 5.145 1 98.38 63 LEU B C 1
ATOM 953 O O . LEU B 1 63 ? -2.422 -7.945 6.129 1 98.38 63 LEU B O 1
ATOM 957 N N . ALA B 1 64 ? -2.299 -9.141 4.293 1 97.94 64 ALA B N 1
ATOM 958 C CA . ALA B 1 64 ? -3.684 -9.594 4.402 1 97.94 64 ALA B CA 1
ATOM 959 C C . ALA B 1 64 ? -3.906 -10.367 5.695 1 97.94 64 ALA B C 1
ATOM 961 O O . ALA B 1 64 ? -4.938 -10.211 6.352 1 97.94 64 ALA B O 1
ATOM 962 N N . ALA B 1 65 ? -2.951 -11.164 6.043 1 96.62 65 ALA B N 1
ATOM 963 C CA . ALA B 1 65 ? -3.059 -12.023 7.219 1 96.62 65 ALA B CA 1
ATOM 964 C C . ALA B 1 65 ? -3.111 -11.195 8.5 1 96.62 65 ALA B C 1
ATOM 966 O O . ALA B 1 65 ? -3.85 -11.523 9.43 1 96.62 65 ALA B O 1
ATOM 967 N N . VAL B 1 66 ? -2.4 -10.141 8.562 1 96.56 66 VAL B N 1
ATOM 968 C CA . VAL B 1 66 ? -2.326 -9.359 9.789 1 96.56 66 VAL B CA 1
ATOM 969 C C . VAL B 1 66 ? -3.51 -8.398 9.867 1 96.56 66 VAL B C 1
ATOM 971 O O . VAL B 1 66 ? -3.816 -7.867 10.938 1 96.56 66 VAL B O 1
ATOM 974 N N . LEU B 1 67 ? -4.09 -8.117 8.82 1 96.38 67 LEU B N 1
ATOM 975 C CA . LEU B 1 67 ? -5.273 -7.266 8.812 1 96.38 67 LEU B CA 1
ATOM 976 C C . LEU B 1 67 ? -6.477 -8 9.398 1 96.38 67 LEU B C 1
ATOM 978 O O . LEU B 1 67 ? -7.473 -7.375 9.766 1 96.38 67 LEU B O 1
ATOM 982 N N . ARG B 1 68 ? -6.52 -9.297 9.5 1 88.56 68 ARG B N 1
ATOM 983 C CA . ARG B 1 68 ? -7.629 -10.094 10.016 1 88.56 68 ARG B CA 1
ATOM 984 C C . ARG B 1 68 ? -7.457 -10.391 11.5 1 88.56 68 ARG B C 1
ATOM 986 O O . ARG B 1 68 ? -6.332 -10.406 12.008 1 88.56 68 ARG B O 1
#

pLDDT: mean 92.97, std 11.27, range [41.22, 98.75]

Sequence (136 aa):
MEARHSALCVEGAEDTVKELRAALAEAGIVLPSLGLDPVSLAREAPCPLIELGRCSVETAQRLAAVLRMEARHSALCVEGAEDTVKELRAALAEAGIVLPSLGLDPVSLAREAPCPLIELGRCSVETAQRLAAVLR

Secondary structure (DSSP, 8-state):
------HHHHHHHHHHHHHHHHHHHHTT---TT-EE-HHHHHSSSSPPPEEEEEE-HHHHHHHHHHH-/------HHHHHHHHHHHHHHHHHHHHTT---TT-EE-HHHHHSSSSPPPEEEEEE-HHHHHHHHHHH-

Radius of gyration: 16.09 Å; Cα contacts (8 Å, |Δi|>4): 226; chains: 2; bounding box: 24×54×41 Å

Solvent-accessible surface area (backbone atoms only — not comparable to full-atom values): 7281 Å² total; per-residue (Å²): 125,83,58,52,50,51,66,66,41,50,51,52,39,52,49,40,44,53,49,31,49,52,38,34,45,76,73,70,43,81,52,90,58,52,36,74,24,64,70,40,56,72,35,35,71,64,66,40,33,32,24,44,33,62,42,48,54,68,54,44,47,51,51,28,56,52,50,102,125,81,59,55,52,51,68,65,42,51,50,52,39,51,49,42,44,53,51,31,50,51,37,35,44,77,72,72,44,81,52,89,57,51,36,76,25,65,71,40,57,73,35,34,70,64,65,40,34,33,24,46,34,61,41,48,53,68,53,44,46,50,50,28,58,52,49,100